Protein AF-A0A965KYM6-F1 (afdb_monomer_lite)

Radius of gyration: 14.79 Å; chains: 1; bounding box: 52×26×43 Å

pLDDT: mean 85.81, std 16.11, range [38.94, 97.12]

Foldseek 3Di:
DDPPPPPPFDWWKKWKAWPVHRVDIDIWIDGPFWIQDPNFIWGWDDDDPQWTKTHGDPFPWIWIARPVQQWIWIQHPVGITIIRIDTCPDPPPD

Sequence (94 aa):
MLTLAGCVARTQEYHCKQDLNAAETFELQITPTSLVYRGRNFRFKEETGTRRRYQDAGSENEIEFNPIDGRLLLRGPSGSLGWSCTRYEGIKSN

Secondary structure (DSSP, 8-state):
--------PPPEEEEEEESS-TT-EEEEEE-SSEEEETTEEEEEEEEETTEEEEEETTSS-EEEEETTTTEEEEEETTEEEEEEEEE-------

Structure (mmCIF, N/CA/C/O backbone):
data_AF-A0A965KYM6-F1
#
_entry.id   AF-A0A965KYM6-F1
#
loop_
_atom_site.group_PDB
_atom_site.id
_atom_site.type_symbol
_atom_site.label_atom_id
_atom_site.label_alt_id
_atom_site.label_comp_id
_atom_site.label_asym_id
_atom_site.label_entity_id
_atom_site.label_seq_id
_atom_site.pdbx_PDB_ins_code
_atom_site.Cartn_x
_atom_site.Cartn_y
_atom_site.Cartn_z
_atom_site.occupancy
_atom_site.B_iso_or_equiv
_atom_site.auth_seq_id
_atom_site.auth_comp_id
_atom_site.auth_asym_id
_atom_site.auth_atom_id
_atom_site.pdbx_PDB_model_num
ATOM 1 N N . MET A 1 1 ? -38.651 10.482 -0.310 1.00 38.94 1 MET A N 1
ATOM 2 C CA . MET A 1 1 ? -37.535 9.573 0.026 1.00 38.94 1 MET A CA 1
ATOM 3 C C . MET A 1 1 ? -36.374 9.922 -0.889 1.00 38.94 1 MET A C 1
ATOM 5 O O . MET A 1 1 ? -36.467 9.646 -2.076 1.00 38.94 1 MET A O 1
ATOM 9 N N . LEU A 1 2 ? -35.349 10.618 -0.385 1.00 43.75 2 LEU A N 1
ATOM 10 C CA . LEU A 1 2 ? -34.118 10.835 -1.149 1.00 43.75 2 LEU A CA 1
ATOM 11 C C . LEU A 1 2 ? -33.375 9.499 -1.207 1.00 43.75 2 LEU A C 1
ATOM 13 O O . LEU A 1 2 ? -32.829 9.045 -0.205 1.00 43.75 2 LEU A O 1
ATOM 17 N N . THR A 1 3 ? -33.373 8.858 -2.368 1.00 48.62 3 THR A N 1
ATOM 18 C CA . THR A 1 3 ? -32.416 7.799 -2.677 1.00 48.62 3 THR A CA 1
ATOM 19 C C . THR A 1 3 ? -31.031 8.437 -2.689 1.00 48.62 3 THR A C 1
ATOM 21 O O . THR A 1 3 ? -30.702 9.159 -3.631 1.00 48.62 3 THR A O 1
ATOM 24 N N . LEU A 1 4 ? -30.233 8.231 -1.634 1.00 53.38 4 LEU A N 1
ATOM 25 C CA . LEU A 1 4 ? -28.803 8.517 -1.698 1.00 53.38 4 LEU A CA 1
ATOM 26 C C . LEU A 1 4 ? -28.243 7.658 -2.832 1.00 53.38 4 LEU A C 1
ATOM 28 O O . LEU A 1 4 ? -28.131 6.440 -2.696 1.00 53.38 4 LEU A O 1
ATOM 32 N N . ALA A 1 5 ? -27.937 8.289 -3.963 1.00 53.50 5 ALA A N 1
ATOM 33 C CA . ALA A 1 5 ? -27.098 7.697 -4.984 1.00 53.50 5 ALA A CA 1
ATOM 34 C C . ALA A 1 5 ? -25.753 7.400 -4.311 1.00 53.50 5 ALA A C 1
ATOM 36 O O . ALA A 1 5 ? -24.948 8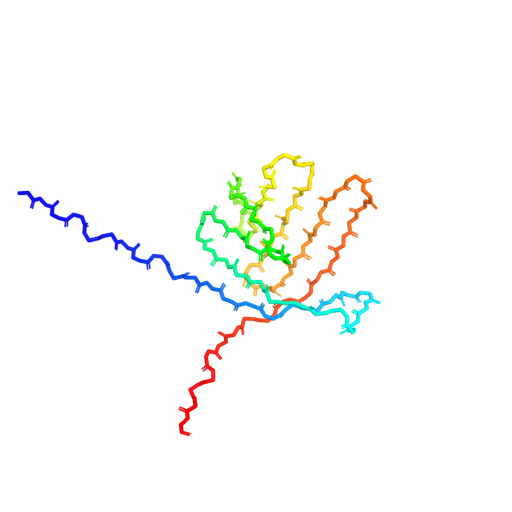.301 -4.083 1.00 53.50 5 ALA A O 1
ATOM 37 N N . GLY A 1 6 ? -25.566 6.152 -3.880 1.00 56.19 6 GLY A N 1
ATOM 38 C CA . GLY A 1 6 ? -24.321 5.709 -3.280 1.00 56.19 6 GLY A CA 1
ATOM 39 C C . GLY A 1 6 ? -23.215 5.919 -4.300 1.00 56.19 6 GLY A C 1
ATOM 40 O O . GLY A 1 6 ? -23.249 5.323 -5.375 1.00 56.19 6 GLY A O 1
ATOM 41 N N . CYS A 1 7 ? -22.256 6.790 -3.990 1.00 64.50 7 CYS A N 1
ATOM 42 C CA . CYS A 1 7 ? -21.030 6.891 -4.762 1.00 64.50 7 CYS A CA 1
ATOM 43 C C . CYS A 1 7 ? -20.419 5.488 -4.835 1.00 64.50 7 CYS A C 1
ATOM 45 O O . CYS A 1 7 ? -19.940 4.973 -3.824 1.00 64.50 7 CYS A O 1
ATOM 47 N N . VAL A 1 8 ? -20.450 4.854 -6.012 1.00 61.41 8 VAL A N 1
ATOM 48 C CA . VAL A 1 8 ? -19.670 3.640 -6.252 1.00 61.41 8 VAL A CA 1
ATOM 49 C C . VAL A 1 8 ? -18.215 4.072 -6.207 1.00 61.41 8 VAL A C 1
ATOM 51 O O . VAL A 1 8 ? -17.673 4.630 -7.161 1.00 61.41 8 VAL A O 1
ATOM 54 N N . ALA A 1 9 ? -17.595 3.883 -5.050 1.00 66.81 9 ALA A N 1
ATOM 55 C CA . ALA A 1 9 ? -16.178 4.104 -4.905 1.00 66.81 9 ALA A CA 1
ATOM 56 C C . ALA A 1 9 ? -15.438 3.105 -5.795 1.00 66.81 9 ALA A C 1
ATOM 58 O O . ALA A 1 9 ? -15.578 1.893 -5.640 1.00 66.81 9 ALA A O 1
ATOM 59 N N . ARG A 1 10 ? -14.672 3.619 -6.756 1.00 77.00 10 ARG A N 1
ATOM 60 C CA . ARG A 1 10 ? -13.978 2.782 -7.730 1.00 77.00 10 ARG A CA 1
ATOM 61 C C . ARG A 1 10 ? -12.820 2.047 -7.057 1.00 77.00 10 ARG A C 1
ATOM 63 O O . ARG A 1 10 ? -11.947 2.690 -6.472 1.00 77.00 10 ARG A O 1
ATOM 70 N N . THR A 1 11 ? -12.797 0.722 -7.186 1.00 87.88 11 THR A N 1
ATOM 71 C CA . THR A 1 11 ? -11.609 -0.077 -6.875 1.00 87.88 11 THR A CA 1
ATOM 72 C C . THR A 1 11 ? -10.485 0.336 -7.820 1.00 87.88 11 THR A C 1
ATOM 74 O O . THR A 1 11 ? -10.673 0.414 -9.035 1.00 87.88 11 THR A O 1
ATOM 77 N N . GLN A 1 12 ? -9.335 0.666 -7.251 1.00 90.75 12 GLN A N 1
ATOM 78 C CA . GLN A 1 12 ? -8.115 0.993 -7.972 1.00 90.75 12 GLN A CA 1
ATOM 79 C C . GLN A 1 12 ? -7.190 -0.213 -7.925 1.00 90.75 12 GLN A C 1
ATOM 81 O O . GLN A 1 12 ? -7.033 -0.823 -6.871 1.00 90.75 12 GLN A O 1
ATOM 86 N N . GLU A 1 13 ? -6.581 -0.537 -9.056 1.00 92.75 13 GLU A N 1
ATOM 87 C CA . GLU A 1 13 ? -5.707 -1.697 -9.190 1.00 92.75 13 GLU A CA 1
ATOM 88 C C . GLU A 1 13 ? -4.302 -1.234 -9.577 1.00 92.75 13 GLU A C 1
ATOM 90 O O . GLU A 1 13 ? -4.142 -0.314 -10.389 1.00 92.75 13 GLU A O 1
ATOM 95 N N . TYR A 1 14 ? -3.294 -1.848 -8.965 1.00 94.12 14 TYR A N 1
ATOM 96 C CA . TYR A 1 14 ? -1.888 -1.530 -9.174 1.00 94.12 14 TYR A CA 1
ATOM 97 C C . TYR A 1 14 ? -1.067 -2.807 -9.308 1.00 94.12 14 TYR A C 1
ATOM 99 O O . TYR A 1 14 ? -1.220 -3.721 -8.502 1.00 94.12 14 TYR A O 1
ATOM 107 N N . HIS A 1 15 ? -0.116 -2.788 -10.233 1.00 94.56 15 HIS A N 1
ATOM 108 C CA . HIS A 1 15 ? 0.916 -3.804 -10.348 1.00 94.56 15 HIS A CA 1
ATOM 109 C C . HIS A 1 15 ? 2.124 -3.412 -9.498 1.00 94.56 15 HIS A C 1
ATOM 111 O O . HIS A 1 15 ? 2.754 -2.380 -9.750 1.00 94.56 15 HIS A O 1
ATOM 117 N N . CYS A 1 16 ? 2.457 -4.219 -8.494 1.00 95.12 16 CYS A N 1
ATOM 118 C CA . CYS A 1 16 ? 3.529 -3.945 -7.542 1.00 95.12 16 CYS A CA 1
ATOM 119 C C . CYS A 1 16 ? 4.733 -4.861 -7.760 1.00 95.12 16 CYS A C 1
ATOM 121 O O . CYS A 1 16 ? 4.581 -6.068 -7.937 1.00 95.12 16 CYS A O 1
ATOM 123 N N . LYS A 1 17 ? 5.938 -4.290 -7.663 1.00 95.50 17 LYS A N 1
ATOM 124 C CA . LYS A 1 17 ? 7.223 -5.004 -7.715 1.00 95.50 17 LYS A CA 1
ATOM 125 C C . LYS A 1 17 ? 8.017 -4.745 -6.441 1.00 95.50 17 LYS A C 1
ATOM 127 O O . LYS A 1 17 ? 8.002 -3.616 -5.947 1.00 95.50 17 LYS A O 1
ATOM 132 N N . GLN A 1 18 ? 8.674 -5.766 -5.893 1.00 94.81 18 GLN A N 1
ATOM 133 C CA . GLN A 1 18 ? 9.458 -5.595 -4.668 1.00 94.81 18 GLN A CA 1
ATOM 134 C C . GLN A 1 18 ? 10.736 -4.813 -4.958 1.00 94.81 18 GLN A C 1
ATOM 136 O O . GLN A 1 18 ? 11.419 -5.082 -5.945 1.00 94.81 18 GLN A O 1
ATOM 141 N N . ASP A 1 19 ? 11.106 -3.906 -4.056 1.00 91.69 19 ASP A N 1
ATOM 142 C CA . ASP A 1 19 ? 12.286 -3.056 -4.249 1.00 91.69 19 ASP A CA 1
ATOM 143 C C . ASP A 1 19 ? 13.608 -3.853 -4.219 1.00 91.69 19 ASP A C 1
ATOM 145 O O . ASP A 1 19 ? 14.560 -3.495 -4.907 1.00 91.69 19 ASP A O 1
ATOM 149 N N . LEU A 1 20 ? 13.674 -4.945 -3.444 1.00 90.12 20 LEU A N 1
ATOM 150 C CA . LEU A 1 20 ? 14.883 -5.773 -3.283 1.00 90.12 20 LEU A CA 1
ATOM 151 C C . LEU A 1 20 ? 14.907 -7.027 -4.171 1.00 90.12 20 LEU A C 1
ATOM 153 O O . LEU A 1 20 ? 15.961 -7.636 -4.338 1.00 90.12 20 LEU A O 1
ATOM 157 N N . ASN A 1 21 ? 13.764 -7.426 -4.733 1.00 90.12 21 ASN A N 1
ATOM 158 C CA . ASN A 1 21 ? 13.644 -8.600 -5.592 1.00 90.12 21 ASN A CA 1
ATOM 159 C C . ASN A 1 21 ? 12.564 -8.370 -6.655 1.00 90.12 21 ASN A C 1
ATOM 161 O O . ASN A 1 21 ? 11.387 -8.651 -6.447 1.00 90.12 21 ASN A O 1
ATOM 165 N N . ALA A 1 22 ? 12.972 -7.891 -7.829 1.00 83.75 22 ALA A N 1
ATOM 166 C CA . ALA A 1 22 ? 12.041 -7.544 -8.901 1.00 83.75 22 ALA A CA 1
ATOM 167 C C . ALA A 1 22 ? 11.269 -8.745 -9.487 1.00 83.75 22 ALA A C 1
ATOM 169 O O . ALA A 1 22 ? 10.285 -8.533 -10.195 1.00 83.75 22 ALA A O 1
ATOM 170 N N . ALA A 1 23 ? 11.696 -9.986 -9.213 1.00 88.25 23 ALA A N 1
ATOM 171 C CA . ALA A 1 23 ? 10.945 -11.183 -9.590 1.00 88.25 23 ALA A CA 1
ATOM 172 C C . ALA A 1 23 ? 9.698 -11.379 -8.712 1.00 88.25 23 ALA A C 1
ATOM 174 O O . ALA A 1 23 ? 8.725 -11.995 -9.149 1.00 88.25 23 ALA A O 1
ATOM 175 N N . GLU A 1 24 ? 9.694 -10.829 -7.493 1.00 92.38 24 GLU A N 1
ATOM 176 C CA . GLU A 1 24 ? 8.494 -10.778 -6.670 1.00 92.38 24 GLU A CA 1
ATOM 177 C C . GLU A 1 24 ? 7.583 -9.648 -7.140 1.00 92.38 24 GLU A C 1
ATOM 179 O O . GLU A 1 24 ? 7.880 -8.457 -7.000 1.00 92.38 24 GLU A O 1
ATOM 184 N N . THR A 1 25 ? 6.430 -10.045 -7.670 1.00 94.12 25 THR A N 1
ATOM 185 C CA . THR A 1 25 ? 5.380 -9.138 -8.131 1.00 94.12 25 THR A CA 1
ATOM 186 C C . THR A 1 25 ? 4.025 -9.580 -7.596 1.00 94.12 25 THR A C 1
ATOM 188 O O . THR A 1 25 ? 3.852 -10.741 -7.214 1.00 94.12 25 THR A O 1
ATOM 191 N N . PHE A 1 26 ? 3.073 -8.655 -7.501 1.00 94.44 26 PHE A N 1
ATOM 192 C CA . PHE A 1 26 ? 1.685 -8.972 -7.168 1.00 94.44 26 PHE A CA 1
ATOM 193 C C . PHE A 1 26 ? 0.740 -7.837 -7.581 1.00 94.44 26 PHE A C 1
ATOM 195 O O . PHE A 1 26 ? 1.175 -6.700 -7.768 1.00 94.44 26 PHE A O 1
ATOM 202 N N . GLU A 1 27 ? -0.556 -8.147 -7.636 1.00 94.44 27 GLU A N 1
ATOM 203 C CA . GLU A 1 27 ? -1.610 -7.158 -7.865 1.00 94.44 27 GLU A CA 1
ATOM 204 C C . GLU A 1 27 ? -2.199 -6.642 -6.555 1.00 94.44 27 GLU A C 1
ATOM 206 O O . GLU A 1 27 ? -2.622 -7.408 -5.684 1.00 94.44 27 GLU A O 1
ATOM 211 N N . LEU A 1 28 ? -2.234 -5.322 -6.429 1.00 95.12 28 LEU A N 1
ATOM 212 C CA . LEU A 1 28 ? -2.770 -4.601 -5.291 1.00 95.12 28 LEU A CA 1
ATOM 213 C C . LEU A 1 28 ? -4.114 -3.989 -5.671 1.00 95.12 28 LEU A C 1
ATOM 215 O O . LEU A 1 28 ? -4.199 -3.190 -6.603 1.00 95.12 28 LEU A O 1
ATOM 219 N N . GLN A 1 29 ? -5.155 -4.309 -4.908 1.00 94.31 29 GLN A N 1
ATOM 220 C CA . GLN A 1 29 ? -6.475 -3.704 -5.077 1.00 94.31 29 GLN A CA 1
ATOM 221 C C . GLN A 1 29 ? -6.778 -2.780 -3.903 1.00 94.31 29 GLN A C 1
ATOM 223 O O . GLN A 1 29 ? -6.625 -3.163 -2.744 1.00 94.31 2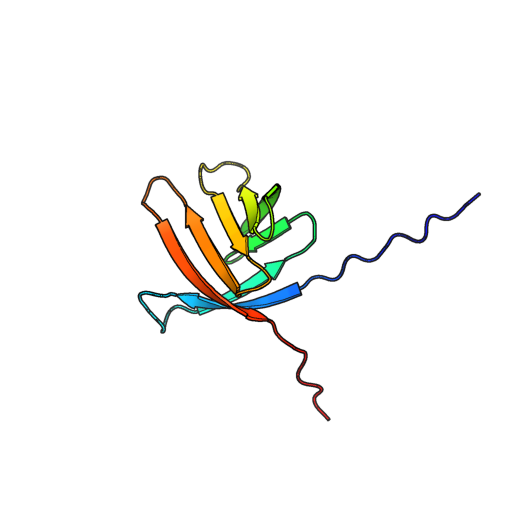9 GLN A O 1
ATOM 228 N N . ILE A 1 30 ? -7.225 -1.564 -4.192 1.00 92.44 30 ILE A N 1
ATOM 229 C CA . ILE A 1 30 ? -7.484 -0.527 -3.196 1.00 92.44 30 ILE A CA 1
ATOM 230 C C . ILE A 1 30 ? -8.883 0.039 -3.387 1.00 92.44 30 ILE A C 1
ATOM 232 O O . ILE A 1 30 ? -9.254 0.491 -4.468 1.00 92.44 30 ILE A O 1
ATOM 236 N N . THR A 1 31 ? -9.636 0.090 -2.300 1.00 90.56 31 THR A N 1
ATOM 237 C CA . THR A 1 31 ? -10.873 0.862 -2.170 1.00 90.56 31 THR A CA 1
ATOM 238 C C . TH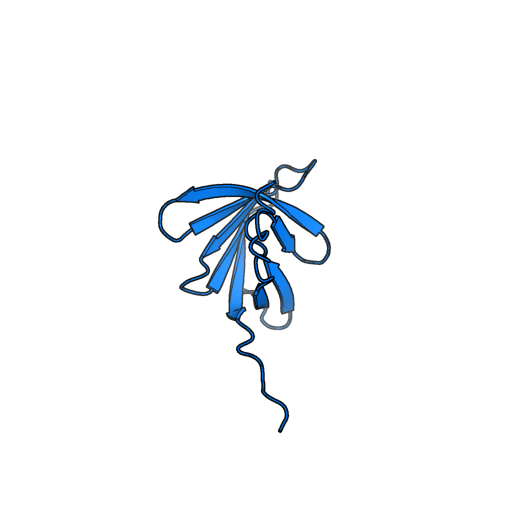R A 1 31 ? -10.631 2.018 -1.185 1.00 90.56 31 THR A C 1
ATOM 240 O O . THR A 1 31 ? -9.558 2.101 -0.576 1.00 90.56 31 THR A O 1
ATOM 243 N N . PRO A 1 32 ? -11.592 2.935 -0.974 1.00 88.19 32 PRO A N 1
ATOM 244 C CA . PRO A 1 32 ? -11.432 3.962 0.056 1.00 88.19 32 PRO A CA 1
ATOM 245 C C . PRO A 1 32 ? -11.282 3.406 1.474 1.00 88.19 32 PRO A C 1
ATOM 247 O O . PRO A 1 32 ? -10.707 4.078 2.319 1.00 88.19 32 PRO A O 1
ATOM 250 N N . THR A 1 33 ? -11.795 2.204 1.747 1.00 91.50 33 THR A N 1
ATOM 251 C CA . THR A 1 33 ? -11.876 1.647 3.106 1.00 91.50 33 THR A CA 1
ATOM 252 C C . THR A 1 33 ? -11.053 0.379 3.302 1.00 91.50 33 THR A C 1
ATOM 254 O O . THR A 1 33 ? -10.939 -0.106 4.428 1.00 91.50 33 THR A O 1
ATOM 257 N N . SER A 1 34 ? -10.459 -0.169 2.243 1.00 94.00 34 SER A N 1
ATOM 258 C CA . SER A 1 34 ? -9.667 -1.391 2.328 1.00 94.00 34 SER A CA 1
ATOM 259 C C . SER A 1 34 ? -8.592 -1.479 1.255 1.00 94.00 34 SER A C 1
ATOM 261 O O . SER A 1 34 ? -8.690 -0.870 0.191 1.00 94.00 34 SER A O 1
ATOM 263 N N . LEU A 1 35 ? -7.610 -2.329 1.510 1.00 94.62 35 LEU A N 1
ATOM 264 C CA . LEU A 1 35 ? -6.545 -2.690 0.590 1.00 94.62 35 LEU A CA 1
ATOM 265 C C . LEU A 1 35 ? -6.369 -4.210 0.621 1.00 94.62 35 LEU A C 1
ATOM 267 O O . LEU A 1 35 ? -6.365 -4.811 1.692 1.00 94.62 35 LEU A O 1
ATOM 271 N N . VAL A 1 36 ? -6.244 -4.846 -0.541 1.00 94.81 36 VAL A N 1
ATOM 272 C CA . VAL A 1 36 ? -5.988 -6.287 -0.657 1.00 94.81 36 VAL A CA 1
ATOM 273 C C . VAL A 1 36 ? -4.534 -6.495 -1.056 1.00 94.81 36 VAL A C 1
ATOM 275 O O . VAL A 1 36 ? -4.146 -6.205 -2.184 1.00 94.81 36 VAL A O 1
ATOM 278 N N . TYR A 1 37 ? -3.735 -7.004 -0.121 1.00 92.88 37 TYR A N 1
ATOM 279 C CA . TYR A 1 37 ? -2.319 -7.308 -0.300 1.00 92.88 37 TYR A CA 1
ATOM 280 C C . TYR A 1 37 ? -2.125 -8.821 -0.300 1.00 92.88 37 TYR A C 1
ATOM 282 O O . TYR A 1 37 ? -2.386 -9.479 0.710 1.00 92.88 37 TYR A O 1
ATOM 290 N N . ARG A 1 38 ? -1.690 -9.383 -1.437 1.00 90.38 38 ARG A N 1
ATOM 291 C CA . ARG A 1 38 ? -1.465 -10.834 -1.605 1.00 90.38 38 ARG A CA 1
ATOM 292 C C . ARG A 1 38 ? -2.654 -11.683 -1.112 1.00 90.38 38 ARG A C 1
ATOM 294 O O . ARG A 1 38 ? -2.482 -12.666 -0.400 1.00 90.38 38 ARG A O 1
ATOM 301 N N . GLY A 1 39 ? -3.874 -11.253 -1.443 1.00 88.44 39 GLY A N 1
ATOM 302 C CA . GLY A 1 39 ? -5.124 -11.920 -1.052 1.00 88.44 39 GLY A CA 1
ATOM 303 C C . GLY A 1 39 ? -5.609 -11.645 0.379 1.00 88.44 39 GLY A C 1
ATOM 304 O O . GLY A 1 39 ? -6.708 -12.066 0.731 1.00 88.44 39 GLY A O 1
ATOM 305 N N . ARG A 1 40 ? -4.847 -10.918 1.206 1.00 91.62 40 ARG A N 1
ATOM 306 C CA . ARG A 1 40 ? -5.248 -10.539 2.571 1.00 91.62 40 ARG A CA 1
ATOM 307 C C . ARG A 1 40 ? -5.827 -9.128 2.588 1.00 91.62 40 ARG A C 1
ATOM 309 O O . ARG A 1 40 ? -5.276 -8.224 1.964 1.00 91.62 40 ARG A O 1
ATOM 316 N N . ASN A 1 41 ? -6.937 -8.940 3.300 1.00 94.31 41 ASN A N 1
ATOM 317 C CA . ASN A 1 41 ? -7.625 -7.654 3.388 1.00 94.31 41 ASN A CA 1
ATOM 318 C C . ASN A 1 41 ? -7.120 -6.844 4.591 1.00 94.31 41 ASN A C 1
ATOM 320 O O . ASN A 1 41 ? -7.229 -7.286 5.731 1.00 94.31 41 ASN A O 1
ATOM 324 N N . PHE A 1 42 ? -6.612 -5.648 4.321 1.00 96.31 42 PHE A N 1
ATOM 325 C CA . PHE A 1 42 ? -6.231 -4.650 5.307 1.00 96.31 42 PHE A CA 1
ATOM 326 C C . PHE A 1 42 ? -7.289 -3.545 5.322 1.00 96.31 42 PHE A C 1
ATOM 328 O O . PHE A 1 42 ? -7.669 -3.016 4.274 1.00 96.31 42 PHE A O 1
ATOM 335 N N . ARG A 1 43 ? -7.758 -3.169 6.510 1.00 95.94 43 ARG A N 1
ATOM 336 C CA . ARG A 1 43 ? -8.773 -2.124 6.692 1.00 95.94 43 ARG A CA 1
ATOM 337 C C . ARG A 1 43 ? -8.121 -0.762 6.812 1.00 95.94 43 ARG A C 1
ATOM 339 O O . ARG A 1 43 ? -7.087 -0.634 7.456 1.0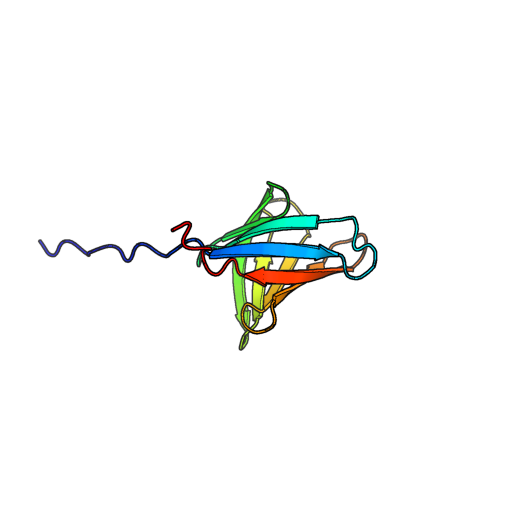0 95.94 43 ARG A O 1
ATOM 346 N N . PHE A 1 44 ? -8.742 0.251 6.221 1.00 95.62 44 PHE A N 1
ATOM 347 C CA . PHE A 1 44 ? -8.300 1.633 6.359 1.00 95.62 44 PHE A CA 1
ATOM 348 C C . PHE A 1 44 ? -8.263 2.049 7.834 1.00 95.62 44 PHE A C 1
ATOM 350 O O . PHE A 1 44 ? -9.199 1.771 8.586 1.00 95.62 44 PHE A O 1
ATOM 357 N N . LYS A 1 45 ? -7.175 2.711 8.223 1.00 95.12 45 LYS A N 1
ATOM 358 C CA . LYS A 1 45 ? -6.925 3.186 9.584 1.00 95.12 45 LYS A CA 1
ATOM 359 C C . LYS A 1 45 ? -6.884 4.707 9.631 1.00 95.12 45 LYS A C 1
ATOM 361 O O . LYS A 1 45 ? -7.653 5.310 10.368 1.00 95.12 45 LYS A O 1
ATOM 366 N N . GLU A 1 46 ? -6.006 5.314 8.837 1.00 95.38 46 GLU A N 1
ATOM 367 C CA . GLU A 1 46 ? -5.832 6.767 8.793 1.00 95.38 46 GLU A CA 1
ATOM 368 C C . GLU A 1 46 ? -5.229 7.238 7.463 1.00 95.38 46 GLU A C 1
ATOM 370 O O . GLU A 1 46 ? -4.636 6.458 6.711 1.00 95.38 46 GLU A O 1
ATOM 375 N N . GLU A 1 47 ? -5.371 8.533 7.184 1.00 95.06 47 GLU A N 1
ATOM 376 C CA . GLU A 1 47 ? -4.735 9.228 6.065 1.00 95.06 47 GLU A CA 1
ATOM 377 C C . GLU A 1 47 ? -3.985 10.455 6.600 1.00 95.06 47 GLU A C 1
ATOM 379 O O . GLU A 1 47 ? -4.556 11.267 7.328 1.00 95.06 47 GLU A O 1
ATOM 384 N N . THR A 1 48 ? -2.710 10.589 6.231 1.00 93.44 48 THR A N 1
ATOM 385 C CA . THR A 1 48 ? -1.841 11.703 6.630 1.00 93.44 48 THR A CA 1
ATOM 386 C C . THR A 1 48 ? -1.163 12.273 5.390 1.00 93.44 48 THR A C 1
ATOM 388 O O . THR A 1 48 ? -0.239 11.676 4.828 1.00 93.44 48 THR A O 1
ATOM 391 N N . GLY A 1 49 ? -1.623 13.444 4.944 1.00 92.75 49 GLY A N 1
ATOM 392 C CA . GLY A 1 49 ? -1.181 14.032 3.681 1.00 92.75 49 GLY A CA 1
ATOM 393 C C . GLY A 1 49 ? -1.570 13.138 2.503 1.00 92.75 49 GLY A C 1
ATOM 394 O O . GLY A 1 49 ? -2.739 12.822 2.328 1.00 92.75 49 GLY A O 1
ATOM 395 N N . THR A 1 50 ? -0.594 12.705 1.703 1.00 91.69 50 THR A N 1
ATOM 396 C CA . THR A 1 50 ? -0.838 11.781 0.582 1.00 91.69 50 THR A CA 1
ATOM 397 C C . THR A 1 50 ? -0.770 10.311 0.987 1.00 91.69 50 THR A C 1
ATOM 399 O O . THR A 1 50 ? -0.973 9.452 0.141 1.00 91.69 50 THR A O 1
ATOM 402 N N . ARG A 1 51 ? -0.443 9.982 2.241 1.00 94.75 51 ARG A N 1
ATOM 403 C CA . ARG A 1 51 ? -0.221 8.594 2.669 1.00 94.75 51 ARG A CA 1
ATOM 404 C C . ARG A 1 51 ? -1.448 8.029 3.354 1.00 94.75 51 ARG A C 1
ATOM 406 O O . ARG A 1 51 ? -2.021 8.668 4.230 1.00 94.75 51 ARG A O 1
ATOM 413 N N . ARG A 1 52 ? -1.791 6.793 3.010 1.00 95.69 52 ARG A N 1
ATOM 414 C CA . ARG A 1 52 ? -2.881 6.021 3.608 1.00 95.69 52 ARG A CA 1
ATOM 415 C C . ARG A 1 52 ? -2.319 4.840 4.366 1.00 95.69 52 ARG A C 1
ATOM 417 O O . ARG A 1 52 ? -1.431 4.156 3.860 1.00 95.69 52 ARG A O 1
ATOM 424 N N . ARG A 1 53 ? -2.856 4.585 5.553 1.00 96.19 53 ARG A N 1
ATOM 425 C CA . ARG A 1 53 ? -2.480 3.441 6.380 1.00 96.19 53 ARG A CA 1
ATOM 426 C C . ARG A 1 53 ? -3.620 2.453 6.495 1.00 96.19 53 ARG A C 1
ATOM 428 O O . ARG A 1 53 ? -4.775 2.838 6.686 1.00 96.19 53 ARG A O 1
ATOM 435 N N . TYR A 1 54 ? -3.270 1.179 6.402 1.00 96.56 54 TYR A N 1
ATOM 436 C CA . TYR A 1 54 ? -4.197 0.064 6.465 1.00 96.56 54 TYR A CA 1
ATOM 437 C C . TYR A 1 54 ? -3.673 -0.996 7.429 1.00 96.56 54 TYR A C 1
ATOM 439 O O . TYR A 1 54 ? -2.484 -1.296 7.421 1.00 96.56 54 TYR A O 1
ATOM 447 N N . GLN A 1 55 ? -4.550 -1.593 8.229 1.00 95.88 55 GLN A N 1
ATOM 448 C CA . GLN A 1 55 ? -4.186 -2.582 9.240 1.00 95.88 55 GLN A CA 1
ATOM 449 C C . GLN A 1 55 ? -4.902 -3.912 9.001 1.00 95.88 55 GLN A C 1
ATOM 451 O O . GLN A 1 55 ? -6.091 -3.945 8.673 1.00 95.88 55 GLN A O 1
ATOM 456 N N . ASP A 1 56 ? -4.165 -5.009 9.152 1.00 93.69 56 ASP A N 1
ATOM 457 C CA . ASP A 1 56 ? -4.714 -6.360 9.077 1.00 93.69 56 ASP A CA 1
ATOM 458 C C . ASP A 1 56 ? -5.550 -6.674 10.326 1.00 93.69 56 ASP A C 1
ATOM 460 O O . ASP A 1 56 ? -5.182 -6.344 11.456 1.00 93.69 56 ASP A O 1
ATOM 464 N N . ALA A 1 57 ? -6.685 -7.340 10.130 1.00 83.44 57 ALA A N 1
ATOM 465 C CA . ALA A 1 57 ? -7.531 -7.769 11.231 1.00 83.44 57 ALA A CA 1
ATOM 466 C C . ALA A 1 57 ? -6.927 -9.029 11.870 1.00 83.44 57 ALA A C 1
ATOM 468 O O . ALA A 1 57 ? -7.119 -10.139 11.381 1.00 83.44 57 ALA A O 1
ATOM 469 N N . GLY A 1 58 ? -6.204 -8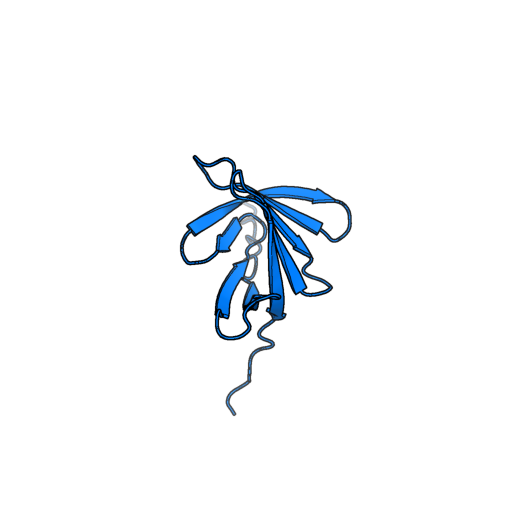.850 12.977 1.00 82.31 58 GLY A N 1
ATOM 470 C CA . GLY A 1 58 ? -5.622 -9.956 13.745 1.00 82.31 58 GLY A CA 1
ATOM 471 C C . GLY A 1 58 ? -4.117 -10.149 13.565 1.00 82.31 58 GLY A C 1
ATOM 472 O O . GLY A 1 58 ? -3.588 -11.164 14.010 1.00 82.31 58 GLY A O 1
ATOM 473 N N . SER A 1 59 ? -3.408 -9.194 12.956 1.00 85.00 59 SER A N 1
ATOM 474 C CA . SER A 1 59 ? -1.947 -9.134 13.049 1.00 85.00 59 SER A CA 1
ATOM 475 C C . SER A 1 59 ? -1.453 -7.712 13.303 1.00 85.00 59 SER A C 1
ATOM 477 O O . SER A 1 59 ? -2.170 -6.733 13.101 1.00 85.00 59 SER A O 1
ATOM 479 N N . GLU A 1 60 ? -0.204 -7.593 13.747 1.00 86.88 60 GLU A N 1
ATOM 480 C CA . GLU A 1 60 ? 0.472 -6.302 13.927 1.00 86.88 60 GLU A CA 1
ATOM 481 C C . GLU A 1 60 ? 1.000 -5.722 12.604 1.00 86.88 60 GLU A C 1
ATOM 483 O O . GLU A 1 60 ? 1.726 -4.730 12.605 1.00 86.88 60 GLU A O 1
ATOM 488 N N . ASN A 1 61 ? 0.650 -6.333 11.466 1.00 92.81 61 ASN A N 1
ATOM 489 C CA . ASN A 1 61 ? 1.071 -5.840 10.165 1.00 92.81 61 ASN A CA 1
ATOM 490 C C . ASN A 1 61 ? 0.255 -4.611 9.750 1.00 92.81 61 ASN A C 1
ATOM 492 O O . ASN A 1 61 ? -0.981 -4.607 9.788 1.00 92.81 61 ASN A O 1
ATOM 496 N N . GLU A 1 62 ? 0.960 -3.596 9.265 1.00 95.75 62 GLU A N 1
ATOM 497 C CA . GLU A 1 62 ? 0.399 -2.356 8.743 1.00 95.75 62 GLU A CA 1
ATOM 498 C C . GLU A 1 62 ? 0.975 -2.069 7.355 1.00 95.75 62 GLU A C 1
ATOM 500 O O . GLU A 1 62 ? 2.158 -2.287 7.094 1.00 95.75 62 GLU A O 1
ATOM 505 N N . ILE A 1 63 ? 0.138 -1.567 6.454 1.00 96.62 63 ILE A N 1
ATOM 506 C CA . ILE A 1 63 ? 0.544 -1.100 5.132 1.00 96.62 63 ILE A CA 1
ATOM 507 C C . ILE A 1 63 ? 0.420 0.416 5.092 1.00 96.62 63 ILE A C 1
ATOM 509 O O . ILE A 1 63 ? -0.664 0.949 5.312 1.00 96.62 63 ILE A O 1
ATOM 513 N N . GLU A 1 64 ? 1.511 1.102 4.761 1.00 96.88 64 GLU A N 1
ATOM 514 C CA . GLU A 1 64 ? 1.509 2.512 4.370 1.00 96.88 64 GLU A CA 1
ATOM 515 C C . GLU A 1 64 ? 1.617 2.586 2.844 1.00 96.88 64 GLU A C 1
ATOM 517 O O . GLU A 1 64 ? 2.566 2.066 2.258 1.00 96.88 64 GLU A O 1
ATOM 522 N N . PHE A 1 65 ? 0.641 3.215 2.196 1.00 97.00 65 PHE A N 1
ATOM 523 C CA . PHE A 1 65 ? 0.587 3.363 0.747 1.00 97.00 65 PHE A CA 1
ATOM 524 C C . PHE A 1 65 ? 0.433 4.827 0.349 1.00 97.00 65 PHE A C 1
ATOM 526 O O . PHE A 1 65 ? -0.412 5.540 0.895 1.00 97.00 65 PHE A O 1
ATOM 533 N N . ASN A 1 66 ? 1.214 5.267 -0.632 1.00 95.12 66 ASN A N 1
ATOM 534 C CA . ASN A 1 66 ? 1.061 6.572 -1.256 1.00 95.12 66 ASN A CA 1
ATOM 535 C C . ASN A 1 66 ? 0.553 6.398 -2.703 1.00 95.12 66 ASN A C 1
ATOM 537 O O . ASN A 1 66 ? 1.321 6.008 -3.580 1.00 95.12 66 ASN A O 1
ATOM 541 N N . PRO A 1 67 ? -0.727 6.699 -2.994 1.00 90.38 67 PRO A N 1
ATOM 542 C CA . PRO A 1 67 ? -1.282 6.592 -4.341 1.00 90.38 67 PRO A CA 1
ATOM 543 C C . PRO A 1 67 ? -0.674 7.571 -5.351 1.00 90.38 67 PRO A C 1
ATOM 545 O O . PRO A 1 67 ? -0.898 7.382 -6.543 1.00 90.38 67 PRO A O 1
ATOM 548 N N . ILE A 1 68 ? 0.045 8.609 -4.902 1.00 90.50 68 ILE A N 1
ATOM 549 C CA . ILE A 1 68 ? 0.638 9.624 -5.786 1.00 90.50 68 ILE A CA 1
ATOM 550 C C . ILE A 1 68 ? 1.927 9.117 -6.435 1.00 90.50 68 ILE A C 1
ATOM 552 O O . ILE A 1 68 ? 2.104 9.279 -7.637 1.00 90.50 68 ILE A O 1
ATOM 556 N N . ASP A 1 69 ? 2.820 8.509 -5.654 1.00 93.50 69 ASP A N 1
ATOM 557 C CA . ASP A 1 69 ? 4.112 7.998 -6.138 1.00 93.50 69 ASP A CA 1
ATOM 558 C C . ASP A 1 69 ? 4.149 6.463 -6.266 1.00 93.50 69 ASP A C 1
ATOM 560 O O . ASP A 1 69 ? 5.133 5.905 -6.750 1.00 93.50 69 ASP A O 1
ATOM 564 N N . GLY A 1 70 ? 3.084 5.773 -5.844 1.00 94.25 70 GLY A N 1
ATOM 565 C CA . GLY A 1 70 ? 2.968 4.322 -5.922 1.00 94.25 70 GLY A CA 1
ATOM 566 C C . GLY A 1 70 ? 3.805 3.566 -4.891 1.00 94.25 70 GLY A C 1
ATOM 567 O O . GLY A 1 70 ? 3.959 2.351 -5.013 1.00 94.25 70 GLY A O 1
ATOM 568 N N . ARG A 1 71 ? 4.370 4.233 -3.879 1.00 97.00 71 ARG A N 1
ATOM 569 C CA . ARG A 1 71 ? 5.167 3.558 -2.849 1.00 97.00 71 ARG A CA 1
ATOM 570 C C . ARG A 1 71 ? 4.274 2.816 -1.861 1.00 97.00 71 ARG A C 1
ATOM 572 O O . ARG A 1 71 ? 3.355 3.399 -1.285 1.00 97.00 71 ARG A O 1
ATOM 579 N N . LEU A 1 72 ? 4.588 1.542 -1.626 1.00 97.12 72 LEU A N 1
ATOM 580 C CA . LEU A 1 72 ? 3.952 0.712 -0.604 1.00 97.12 72 LEU A CA 1
ATOM 581 C C . LEU A 1 72 ? 5.003 0.179 0.369 1.00 97.12 72 LEU A C 1
ATOM 583 O O . LEU A 1 72 ? 5.998 -0.416 -0.037 1.00 97.12 72 LEU A O 1
ATOM 587 N N . LEU A 1 73 ? 4.756 0.357 1.663 1.00 96.75 73 LEU A N 1
ATOM 588 C CA . LEU A 1 73 ? 5.574 -0.181 2.744 1.00 96.75 73 LEU A CA 1
ATOM 589 C C . LEU A 1 73 ? 4.715 -1.103 3.606 1.00 96.75 73 LEU A C 1
ATOM 591 O O . LEU A 1 73 ? 3.759 -0.649 4.230 1.00 96.75 73 LEU A O 1
ATOM 595 N N . LEU A 1 74 ? 5.080 -2.380 3.670 1.00 95.00 74 LEU A N 1
ATOM 596 C CA . LEU A 1 74 ? 4.563 -3.312 4.666 1.00 95.00 74 LEU A CA 1
ATOM 597 C C . LEU A 1 74 ? 5.453 -3.226 5.905 1.00 95.00 74 LEU A C 1
ATOM 599 O O . LEU A 1 74 ? 6.657 -3.455 5.806 1.00 95.00 74 LEU A O 1
ATOM 603 N N . ARG A 1 75 ? 4.868 -2.916 7.058 1.00 93.75 75 ARG A N 1
ATOM 604 C CA . ARG A 1 75 ? 5.530 -2.891 8.364 1.00 93.75 75 ARG A CA 1
ATOM 605 C C . ARG A 1 75 ? 4.970 -4.018 9.213 1.00 93.75 75 ARG A C 1
ATOM 607 O O . ARG A 1 75 ? 3.757 -4.143 9.329 1.00 93.75 75 ARG A O 1
ATOM 614 N N . GLY A 1 76 ? 5.843 -4.810 9.816 1.00 89.06 76 GLY A N 1
ATOM 615 C CA . GLY A 1 76 ? 5.455 -5.873 10.732 1.00 89.06 76 GLY A CA 1
ATOM 616 C C . GLY A 1 76 ? 6.582 -6.217 11.705 1.00 89.06 76 GLY A C 1
ATOM 617 O O . GLY A 1 76 ? 7.676 -5.654 11.609 1.00 89.06 76 GLY A O 1
ATOM 618 N N . PRO A 1 77 ? 6.354 -7.170 12.622 1.00 84.69 77 PRO A N 1
ATOM 619 C CA . PRO A 1 77 ? 7.346 -7.567 13.625 1.00 84.69 77 PRO A CA 1
ATOM 620 C C . PRO A 1 77 ? 8.626 -8.153 13.004 1.00 84.69 77 PRO A C 1
ATOM 622 O O . PRO A 1 77 ? 9.696 -8.077 13.597 1.00 84.69 77 PRO A O 1
ATOM 625 N N . SER A 1 78 ? 8.540 -8.701 11.789 1.00 82.75 78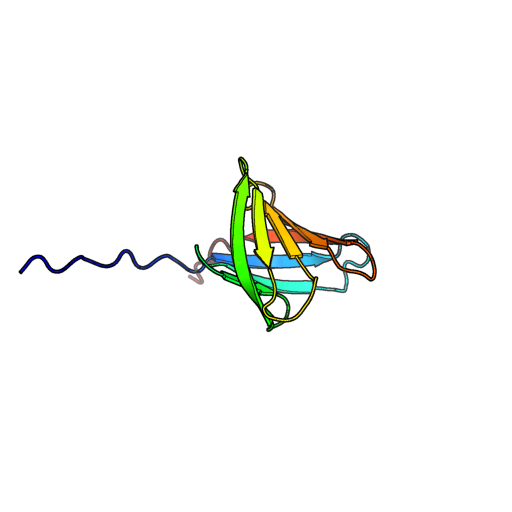 SER A N 1
ATOM 626 C CA . SER A 1 78 ? 9.678 -9.263 11.046 1.00 82.75 78 SER A CA 1
ATOM 627 C C . SER A 1 78 ? 10.496 -8.224 10.266 1.00 82.75 78 SER A C 1
ATOM 629 O O . SER A 1 78 ? 11.452 -8.594 9.589 1.00 82.75 78 SER A O 1
ATOM 631 N N . GLY A 1 79 ? 10.132 -6.939 10.333 1.00 87.75 79 GLY A N 1
ATOM 632 C CA . GLY A 1 79 ? 10.793 -5.853 9.611 1.00 87.75 79 GLY A CA 1
ATOM 633 C C . GLY A 1 79 ? 9.870 -5.132 8.628 1.00 87.75 79 GLY A C 1
ATOM 634 O O . GLY A 1 79 ? 8.646 -5.264 8.669 1.00 87.75 79 GLY A O 1
ATOM 635 N N . SER A 1 80 ? 10.471 -4.320 7.755 1.00 92.00 80 SER A N 1
ATOM 636 C CA . SER A 1 80 ? 9.752 -3.562 6.726 1.00 92.00 80 SER A CA 1
ATOM 637 C C . SER A 1 80 ? 10.114 -4.046 5.326 1.00 92.00 80 SER A C 1
ATOM 639 O O . SER A 1 80 ? 11.288 -4.257 5.030 1.00 92.00 80 SER A O 1
ATOM 641 N N . LEU A 1 81 ? 9.111 -4.185 4.458 1.00 93.62 81 LEU A N 1
ATOM 642 C CA . LEU A 1 81 ? 9.278 -4.550 3.050 1.00 93.62 81 LEU A CA 1
ATOM 643 C C . LEU A 1 81 ? 8.673 -3.471 2.151 1.00 93.62 81 LEU A C 1
ATOM 645 O O . LEU A 1 81 ? 7.518 -3.084 2.333 1.00 93.62 81 LEU A O 1
ATOM 649 N N . GLY A 1 82 ? 9.460 -3.006 1.181 1.00 95.88 82 GLY A N 1
ATOM 650 C CA . GLY A 1 82 ? 9.080 -1.955 0.239 1.00 95.88 82 GLY A CA 1
ATOM 651 C C . GLY A 1 82 ? 8.720 -2.479 -1.145 1.00 95.88 82 GLY A C 1
ATOM 652 O O . GLY A 1 82 ? 9.313 -3.443 -1.639 1.00 95.88 82 GLY A O 1
ATOM 653 N N . TRP A 1 83 ? 7.745 -1.814 -1.756 1.00 96.69 83 TRP A N 1
ATOM 654 C CA . TRP A 1 83 ? 7.271 -2.085 -3.102 1.00 96.69 83 TRP A CA 1
ATOM 655 C C . TRP A 1 83 ? 7.073 -0.787 -3.877 1.00 96.69 83 TRP A C 1
ATOM 657 O O . TRP A 1 83 ? 6.696 0.254 -3.325 1.00 96.69 83 TRP A O 1
ATOM 667 N N . SER A 1 84 ? 7.249 -0.903 -5.185 1.00 96.56 84 SER A N 1
ATOM 668 C CA . SER A 1 84 ? 6.941 0.133 -6.160 1.00 96.56 84 SER A CA 1
ATOM 669 C C . SER A 1 84 ? 5.757 -0.331 -7.004 1.00 96.56 84 SER A C 1
ATOM 671 O O . SER A 1 84 ? 5.835 -1.363 -7.674 1.00 96.56 84 SER A O 1
ATOM 673 N N . CYS A 1 85 ? 4.647 0.401 -6.932 1.00 95.50 85 CYS A N 1
ATOM 674 C CA . CYS A 1 85 ? 3.372 0.030 -7.532 1.00 95.50 85 CYS A CA 1
ATOM 675 C C . CYS A 1 85 ? 2.973 1.001 -8.645 1.00 95.50 85 CYS A C 1
ATOM 677 O O . CYS A 1 85 ? 2.899 2.210 -8.442 1.00 95.50 85 CYS A O 1
ATOM 679 N N . THR A 1 86 ? 2.657 0.471 -9.822 1.00 93.94 86 THR A N 1
ATOM 680 C CA . THR A 1 86 ? 2.169 1.250 -10.964 1.00 93.94 86 THR A CA 1
ATOM 681 C C . THR A 1 86 ? 0.684 0.994 -11.148 1.00 93.94 86 THR A C 1
ATOM 683 O O . THR A 1 86 ? 0.253 -0.154 -11.213 1.00 93.94 86 THR A O 1
ATOM 686 N N . ARG A 1 87 ? -0.116 2.061 -11.219 1.00 91.00 87 ARG A N 1
ATOM 687 C CA . ARG A 1 87 ? -1.559 1.943 -11.435 1.00 91.00 87 ARG A CA 1
ATOM 688 C C . ARG A 1 87 ? -1.827 1.345 -12.812 1.00 91.00 87 ARG A C 1
ATOM 690 O O . ARG A 1 87 ? -1.224 1.782 -13.791 1.00 91.00 87 ARG A O 1
ATOM 697 N N . TYR A 1 88 ? -2.779 0.423 -12.906 1.00 83.75 88 TYR A N 1
ATOM 698 C CA . TYR A 1 88 ? -3.346 0.081 -14.203 1.00 83.75 88 TYR A CA 1
ATOM 699 C C . TYR A 1 88 ? -4.179 1.258 -14.705 1.00 83.75 88 TYR A C 1
ATOM 701 O O . TYR A 1 88 ? -5.336 1.452 -14.324 1.00 83.75 88 TYR A O 1
ATOM 709 N N . GLU A 1 89 ? -3.589 2.079 -15.565 1.00 63.47 89 GLU A N 1
ATOM 710 C CA . GLU A 1 89 ? -4.378 2.888 -16.482 1.00 63.47 89 GLU A CA 1
ATOM 711 C C . GLU A 1 89 ? -4.893 1.920 -17.536 1.00 63.47 89 GLU A C 1
ATOM 713 O O . GLU A 1 89 ? -4.099 1.332 -18.264 1.00 63.47 89 GLU A O 1
ATOM 718 N N . GLY A 1 90 ? -6.200 1.643 -17.518 1.00 49.22 90 GLY A N 1
ATOM 719 C CA . GLY A 1 90 ? -6.793 0.598 -18.344 1.00 49.22 90 GLY A CA 1
ATOM 720 C C . GLY A 1 90 ? -6.237 0.633 -19.764 1.00 49.22 90 GLY A C 1
ATOM 721 O O . GLY A 1 90 ? -6.461 1.602 -20.489 1.00 49.22 90 GLY A O 1
ATOM 722 N N . ILE A 1 91 ? -5.529 -0.429 -20.158 1.00 44.50 91 ILE A N 1
ATOM 723 C CA . ILE A 1 91 ? -5.284 -0.701 -21.567 1.00 44.50 91 ILE A CA 1
ATOM 724 C C . ILE A 1 91 ? -6.685 -0.856 -22.151 1.00 44.50 91 ILE A C 1
ATOM 726 O O . ILE A 1 91 ? -7.340 -1.883 -21.958 1.00 44.50 91 ILE A O 1
ATOM 730 N N . LYS A 1 92 ? -7.191 0.193 -22.807 1.00 40.56 92 LYS A N 1
ATOM 731 C CA . LYS A 1 92 ? -8.283 0.035 -23.757 1.00 40.56 92 LYS A CA 1
ATOM 732 C C . LYS A 1 92 ? -7.744 -0.932 -24.800 1.00 40.56 92 LYS A C 1
ATOM 734 O O . LYS A 1 92 ? -6.962 -0.538 -25.658 1.00 40.56 92 LYS A O 1
ATOM 739 N N . SER A 1 93 ? -8.101 -2.203 -24.659 1.00 39.53 93 SER A N 1
ATOM 740 C CA . SER A 1 93 ? -8.010 -3.145 -25.764 1.00 39.53 93 SER A CA 1
ATOM 741 C C . SER A 1 93 ? -8.957 -2.593 -26.822 1.00 39.53 93 SER A C 1
ATOM 743 O O . SER A 1 93 ? -10.162 -2.514 -26.577 1.00 39.53 93 SER A O 1
ATOM 745 N N . ASN A 1 94 ? -8.385 -2.063 -27.897 1.00 39.84 94 ASN A N 1
ATOM 746 C CA . ASN A 1 94 ? -9.110 -1.699 -29.106 1.00 39.84 94 ASN A CA 1
ATOM 747 C C . ASN A 1 94 ? -9.121 -2.907 -30.038 1.00 39.84 94 ASN A C 1
ATOM 749 O O . ASN A 1 94 ? -8.078 -3.601 -30.066 1.00 39.84 94 ASN A O 1
#